Protein AF-A0A6J2JUA1-F1 (afdb_monomer_lite)

Organism: Bombyx mandarina (NCBI:txid7092)

Structure (mmCIF, N/CA/C/O backbone):
data_AF-A0A6J2JUA1-F1
#
_entry.id   AF-A0A6J2JUA1-F1
#
loop_
_atom_site.group_PDB
_atom_site.id
_atom_site.type_symbol
_atom_site.label_atom_id
_atom_site.label_alt_id
_atom_site.label_comp_id
_atom_site.label_asym_id
_atom_site.label_entity_id
_atom_site.label_seq_id
_atom_site.pdbx_PDB_ins_code
_atom_site.Cartn_x
_atom_site.Cartn_y
_atom_site.Cartn_z
_atom_site.occupancy
_atom_site.B_iso_or_equiv
_atom_site.auth_seq_id
_atom_site.auth_comp_id
_atom_site.auth_asym_id
_atom_site.auth_atom_id
_atom_site.pdbx_PDB_model_num
ATOM 1 N N . MET A 1 1 ? -14.575 -0.984 -42.729 1.00 44.50 1 MET A N 1
ATOM 2 C CA . MET A 1 1 ? -13.674 -1.067 -41.562 1.00 44.50 1 MET A CA 1
ATOM 3 C C . MET A 1 1 ? -14.059 -2.330 -40.818 1.00 44.50 1 MET A C 1
ATOM 5 O O . MET A 1 1 ? -15.113 -2.356 -40.198 1.00 44.50 1 MET A O 1
ATOM 9 N N . GLU A 1 2 ? -13.316 -3.412 -41.046 1.00 57.88 2 GLU A N 1
ATOM 10 C CA . GLU A 1 2 ? -13.629 -4.725 -40.476 1.00 57.88 2 GLU A CA 1
ATOM 11 C C . GLU A 1 2 ? -13.515 -4.677 -38.952 1.00 57.88 2 GLU A C 1
ATOM 13 O O . GLU A 1 2 ? -12.522 -4.204 -38.397 1.00 57.88 2 GLU A O 1
ATOM 18 N N . MET A 1 3 ? -14.555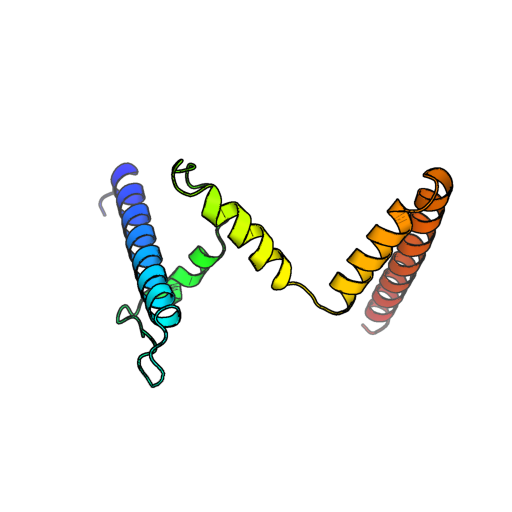 -5.149 -38.272 1.00 55.81 3 MET A N 1
ATOM 19 C CA . MET A 1 3 ? -14.566 -5.279 -36.825 1.00 55.81 3 MET A CA 1
ATOM 20 C C . MET A 1 3 ? -13.735 -6.510 -36.470 1.00 55.81 3 MET A C 1
ATOM 22 O O . MET A 1 3 ? -14.189 -7.645 -36.594 1.00 55.81 3 MET A O 1
ATOM 26 N N . GLN A 1 4 ? -12.481 -6.272 -36.095 1.00 70.12 4 GLN A N 1
ATOM 27 C CA . GLN A 1 4 ? -11.539 -7.319 -35.722 1.00 70.12 4 GLN A CA 1
ATOM 28 C C . GLN A 1 4 ? -12.151 -8.198 -34.618 1.00 70.12 4 GLN A C 1
ATOM 30 O O . GLN A 1 4 ? -12.611 -7.685 -33.595 1.00 70.12 4 GLN A O 1
ATOM 35 N N . CYS A 1 5 ? -12.183 -9.520 -34.823 1.00 83.31 5 CYS A N 1
ATOM 36 C CA . CYS A 1 5 ? -12.756 -10.443 -33.844 1.00 83.31 5 CYS A CA 1
ATOM 37 C C . CYS A 1 5 ? -12.047 -10.270 -32.491 1.00 83.31 5 CYS A C 1
ATOM 39 O O . CYS A 1 5 ? -10.820 -10.180 -32.433 1.00 83.31 5 CYS A O 1
ATOM 41 N N . VAL A 1 6 ? -12.801 -10.281 -31.387 1.00 83.75 6 VAL A N 1
ATOM 42 C CA . VAL A 1 6 ? -12.273 -10.111 -30.017 1.00 83.75 6 VAL A CA 1
ATOM 43 C C . VAL A 1 6 ? -11.071 -11.027 -29.746 1.00 83.75 6 VAL A C 1
ATOM 45 O O . VAL A 1 6 ? -10.094 -10.610 -29.127 1.00 83.75 6 VAL A O 1
ATOM 48 N N . LYS A 1 7 ? -11.094 -12.258 -30.273 1.00 82.56 7 LYS A N 1
ATOM 49 C CA . LYS A 1 7 ? -9.994 -13.227 -30.143 1.00 82.56 7 LYS A CA 1
ATOM 50 C C . LYS A 1 7 ? -8.689 -12.735 -30.775 1.00 82.56 7 LYS A C 1
ATOM 52 O O . LYS A 1 7 ? -7.623 -12.931 -30.195 1.00 82.56 7 LYS A O 1
ATOM 57 N N . GLU A 1 8 ? -8.761 -12.078 -31.927 1.00 86.88 8 GLU A N 1
ATOM 58 C CA . GLU A 1 8 ? -7.589 -11.535 -32.618 1.00 86.88 8 GLU A CA 1
ATOM 59 C C . GLU A 1 8 ? -7.005 -10.341 -31.873 1.00 86.88 8 GLU A C 1
ATOM 61 O O . GLU A 1 8 ? -5.789 -10.249 -31.713 1.00 86.88 8 GLU A O 1
ATOM 66 N N . VAL A 1 9 ? -7.865 -9.453 -31.368 1.00 87.56 9 VAL A N 1
ATOM 67 C CA . VAL A 1 9 ? -7.439 -8.299 -30.564 1.00 87.56 9 VAL A CA 1
ATOM 68 C C . VAL A 1 9 ? -6.706 -8.775 -29.311 1.00 87.56 9 VAL A C 1
ATOM 70 O O . VAL A 1 9 ? -5.594 -8.327 -29.030 1.00 87.56 9 VAL A O 1
ATOM 73 N N . VAL A 1 10 ? -7.275 -9.753 -28.603 1.00 84.38 10 VAL A N 1
ATOM 74 C CA . VAL A 1 10 ? -6.642 -10.369 -27.428 1.00 84.38 10 VAL A CA 1
ATOM 75 C C . VAL A 1 10 ? -5.314 -11.037 -27.798 1.00 84.38 10 VAL A C 1
ATOM 77 O O . VAL A 1 10 ? -4.329 -10.889 -27.072 1.00 84.38 10 VAL A O 1
ATOM 80 N N . GLY A 1 11 ? -5.252 -11.726 -28.941 1.00 81.25 11 GLY A N 1
ATOM 81 C CA . GLY A 1 11 ? -4.019 -12.322 -29.457 1.00 81.25 11 GLY A CA 1
ATOM 82 C C . GLY A 1 11 ? -2.919 -11.287 -29.705 1.00 81.25 11 GLY A C 1
ATOM 83 O O . GLY A 1 11 ? -1.783 -11.475 -29.267 1.00 81.25 11 GLY A O 1
ATOM 84 N N . LYS A 1 12 ? -3.262 -10.155 -30.327 1.00 89.44 12 LYS A N 1
ATOM 85 C CA . LYS A 1 12 ? -2.328 -9.049 -30.585 1.00 89.44 12 LYS A CA 1
ATOM 86 C C . LYS A 1 12 ? -1.827 -8.406 -29.291 1.00 89.44 12 LYS A C 1
ATOM 88 O O . LYS A 1 12 ? -0.622 -8.224 -29.141 1.00 89.44 12 LYS A O 1
ATOM 93 N N . ILE A 1 13 ? -2.716 -8.141 -28.329 1.00 88.00 13 ILE A N 1
ATOM 94 C CA . ILE A 1 13 ? -2.342 -7.606 -27.005 1.00 88.00 13 ILE A CA 1
ATOM 95 C C . ILE A 1 13 ? -1.370 -8.557 -26.298 1.00 88.00 13 ILE A C 1
ATOM 97 O O . ILE A 1 13 ? -0.361 -8.124 -25.739 1.00 88.00 13 ILE A O 1
ATOM 101 N N . ARG A 1 14 ? -1.640 -9.866 -26.353 1.00 84.06 14 ARG A N 1
ATOM 102 C CA . ARG A 1 14 ? -0.759 -10.884 -25.774 1.00 84.06 14 ARG A CA 1
ATOM 103 C C . ARG A 1 14 ? 0.611 -10.897 -26.444 1.00 84.06 14 ARG A C 1
ATOM 105 O O . ARG A 1 14 ? 1.619 -10.938 -25.746 1.00 84.06 14 ARG A O 1
ATOM 112 N N . SER A 1 15 ? 0.651 -10.832 -27.774 1.00 86.56 15 SER A N 1
ATOM 113 C CA . SER A 1 15 ? 1.903 -10.773 -28.530 1.00 86.56 15 SER A CA 1
ATOM 114 C C . SER A 1 15 ? 2.730 -9.543 -28.153 1.00 86.56 15 SER A C 1
ATOM 116 O O . SER A 1 15 ? 3.918 -9.682 -27.884 1.00 86.56 15 SER A O 1
ATOM 118 N N . LEU A 1 16 ? 2.105 -8.362 -28.068 1.00 88.88 16 LEU A N 1
ATOM 119 C CA . LEU A 1 16 ? 2.776 -7.120 -27.670 1.00 88.88 16 LEU A CA 1
ATOM 120 C C . LEU A 1 16 ? 3.365 -7.219 -26.260 1.00 88.88 16 LEU A C 1
ATOM 122 O O . LEU A 1 16 ? 4.529 -6.879 -26.060 1.00 88.88 16 LEU A O 1
ATOM 126 N N . ARG A 1 17 ? 2.597 -7.755 -25.303 1.00 85.38 17 ARG A N 1
ATOM 127 C CA . ARG A 1 17 ? 3.074 -7.985 -23.932 1.00 85.38 17 ARG A CA 1
ATOM 128 C C . ARG A 1 17 ? 4.262 -8.947 -23.894 1.00 85.38 17 ARG A C 1
ATOM 130 O O . ARG A 1 17 ? 5.229 -8.692 -23.185 1.00 85.38 17 ARG A O 1
ATOM 137 N N . ASN A 1 18 ? 4.214 -10.028 -24.671 1.00 84.81 18 ASN A N 1
ATOM 138 C CA . ASN A 1 18 ? 5.313 -10.989 -24.747 1.00 84.81 18 ASN A CA 1
ATOM 139 C C . ASN A 1 18 ? 6.585 -10.348 -25.315 1.00 84.81 18 ASN A C 1
ATOM 141 O O . ASN A 1 18 ? 7.658 -10.511 -24.740 1.00 84.81 18 ASN A O 1
ATOM 145 N N . THR A 1 19 ? 6.474 -9.598 -26.416 1.00 88.88 19 THR A N 1
ATOM 146 C CA . THR A 1 19 ? 7.612 -8.878 -27.003 1.00 88.88 19 THR A CA 1
ATOM 147 C C . THR A 1 19 ? 8.196 -7.879 -26.009 1.00 88.88 19 THR A C 1
ATOM 149 O O . THR A 1 19 ? 9.406 -7.872 -25.804 1.00 88.88 19 THR A O 1
ATOM 152 N N . TYR A 1 20 ? 7.341 -7.104 -25.341 1.00 87.00 20 TYR A N 1
ATOM 153 C CA . TYR A 1 20 ? 7.741 -6.146 -24.317 1.00 87.00 20 TYR A CA 1
ATOM 154 C C . TYR A 1 20 ? 8.522 -6.808 -23.169 1.00 87.00 20 TYR A C 1
ATOM 156 O O . TYR A 1 20 ? 9.646 -6.413 -22.859 1.00 87.00 20 TYR A O 1
ATOM 164 N N . ASN A 1 21 ? 7.975 -7.882 -22.597 1.00 83.31 21 ASN A N 1
ATOM 165 C CA . ASN A 1 21 ? 8.604 -8.607 -21.493 1.00 83.31 21 ASN A CA 1
ATOM 166 C C . ASN A 1 21 ? 9.934 -9.253 -21.902 1.00 83.31 21 ASN A C 1
ATOM 168 O O . ASN A 1 21 ? 10.898 -9.216 -21.141 1.00 83.31 21 ASN A O 1
ATOM 172 N N . ASN A 1 22 ? 10.022 -9.809 -23.112 1.00 83.38 22 ASN A N 1
ATOM 173 C CA . ASN A 1 22 ? 11.262 -10.395 -23.620 1.00 83.38 22 ASN A CA 1
ATOM 174 C C . ASN A 1 22 ? 12.368 -9.345 -23.807 1.00 83.38 22 ASN A C 1
ATOM 176 O O . ASN A 1 22 ? 13.531 -9.631 -23.524 1.00 83.38 22 ASN A O 1
ATOM 180 N N . GLU A 1 23 ? 12.028 -8.133 -24.249 1.00 84.69 23 GLU A N 1
ATOM 181 C CA . GLU A 1 23 ? 12.979 -7.019 -24.346 1.00 84.69 23 GLU A CA 1
ATOM 182 C C . GLU A 1 23 ? 13.470 -6.566 -22.965 1.00 84.69 23 GLU A C 1
ATOM 184 O O . GLU A 1 23 ? 14.671 -6.355 -22.785 1.00 84.69 23 GLU A O 1
ATOM 189 N N . LEU A 1 24 ? 12.585 -6.519 -21.961 1.00 79.94 24 LEU A N 1
ATOM 190 C CA . LEU A 1 24 ? 12.987 -6.264 -20.573 1.00 79.94 24 LEU A CA 1
ATOM 191 C C . LEU A 1 24 ? 13.893 -7.369 -20.019 1.00 79.94 24 LEU A C 1
ATOM 193 O O . LEU A 1 24 ? 14.862 -7.072 -19.324 1.00 79.94 24 LEU A O 1
ATOM 197 N N . LEU A 1 25 ? 13.625 -8.639 -20.337 1.00 77.50 25 LEU A N 1
ATOM 198 C CA . LEU A 1 25 ? 14.483 -9.751 -19.921 1.00 77.50 25 LEU A CA 1
ATOM 199 C C . LEU A 1 25 ? 15.878 -9.669 -20.548 1.00 77.50 25 LEU A C 1
ATOM 201 O O . LEU A 1 25 ? 16.856 -9.966 -19.866 1.00 77.50 25 LEU A O 1
ATOM 205 N N . LYS A 1 26 ? 15.997 -9.248 -21.813 1.00 80.44 26 LYS A N 1
ATOM 206 C CA . LYS A 1 26 ? 17.303 -9.005 -22.452 1.00 80.44 26 LYS A CA 1
ATOM 207 C C . LYS A 1 26 ? 18.063 -7.885 -21.746 1.00 80.44 26 LYS A C 1
ATOM 209 O O . LYS A 1 26 ? 19.230 -8.075 -21.414 1.00 80.44 26 LYS A O 1
ATOM 214 N N . ALA A 1 27 ? 17.384 -6.778 -21.440 1.00 74.69 27 ALA A N 1
ATOM 215 C CA . ALA A 1 27 ? 17.971 -5.674 -20.686 1.00 74.69 27 ALA A CA 1
ATOM 216 C C . ALA A 1 27 ? 18.441 -6.111 -19.286 1.00 74.69 27 ALA A C 1
ATOM 218 O O . ALA A 1 27 ? 19.567 -5.816 -18.893 1.00 74.69 27 ALA A O 1
ATOM 219 N N . LYS A 1 28 ? 17.623 -6.889 -18.560 1.00 69.94 28 LYS A N 1
ATOM 220 C CA . LYS A 1 28 ? 17.982 -7.443 -17.242 1.00 69.94 28 LYS A CA 1
ATOM 221 C C . LYS A 1 28 ? 19.189 -8.386 -17.322 1.00 69.94 28 LYS A C 1
ATOM 223 O O . LYS A 1 28 ? 20.127 -8.228 -16.549 1.00 69.94 28 LYS A O 1
ATOM 228 N N . LYS A 1 29 ? 19.204 -9.328 -18.274 1.00 67.25 29 LYS A N 1
ATOM 229 C CA . LYS A 1 29 ? 20.313 -10.287 -18.461 1.00 67.25 29 LYS A CA 1
ATOM 230 C C . LYS A 1 29 ? 21.635 -9.605 -18.832 1.00 67.25 29 LYS A C 1
ATOM 232 O O . LYS A 1 29 ? 22.691 -10.072 -18.411 1.00 67.25 29 LYS A O 1
ATOM 237 N N . SER A 1 30 ? 21.572 -8.486 -19.556 1.00 61.72 30 SER A N 1
ATOM 238 C CA . SER A 1 30 ? 22.737 -7.639 -19.845 1.00 61.72 30 SER A CA 1
ATOM 239 C C . SER A 1 30 ? 23.386 -7.094 -18.568 1.00 61.72 30 SER A C 1
ATOM 241 O O . SER A 1 30 ? 24.605 -7.063 -18.471 1.00 61.72 30 SER A O 1
ATOM 243 N N . ASN A 1 31 ? 22.586 -6.729 -17.559 1.00 58.44 31 ASN A N 1
ATOM 244 C CA . ASN A 1 31 ? 23.088 -6.163 -16.300 1.00 58.44 31 ASN A CA 1
ATOM 245 C C . ASN A 1 31 ? 23.673 -7.209 -15.334 1.00 58.44 31 ASN A C 1
ATOM 247 O O . ASN A 1 31 ? 24.467 -6.856 -14.467 1.00 58.44 31 ASN A O 1
ATOM 251 N N . THR A 1 32 ? 23.275 -8.481 -15.435 1.00 49.25 32 THR A N 1
ATOM 252 C CA . THR A 1 32 ? 23.690 -9.539 -14.488 1.00 49.25 32 THR A CA 1
ATOM 253 C C . THR A 1 32 ? 24.981 -10.250 -14.901 1.00 49.25 32 THR A C 1
ATOM 255 O O . THR A 1 32 ? 25.628 -10.891 -14.074 1.00 49.25 32 THR A O 1
ATOM 258 N N . THR A 1 33 ? 25.394 -10.139 -16.163 1.00 52.59 33 THR A N 1
ATOM 259 C CA . THR A 1 33 ? 26.638 -10.761 -16.628 1.00 52.59 33 THR A CA 1
ATOM 260 C C . THR A 1 33 ? 27.765 -9.765 -16.386 1.00 52.59 33 THR A C 1
ATOM 262 O O . THR A 1 33 ? 27.858 -8.776 -17.100 1.00 52.59 33 THR A O 1
ATOM 265 N N . GLY A 1 34 ? 28.563 -9.980 -15.335 1.00 50.91 34 GLY A N 1
ATOM 266 C CA . GLY A 1 34 ? 29.624 -9.083 -14.855 1.00 50.91 34 GLY A CA 1
ATOM 267 C C . GLY A 1 34 ? 30.759 -8.833 -15.853 1.00 50.91 34 GLY A C 1
ATOM 268 O O . GLY A 1 34 ? 31.894 -9.238 -15.624 1.00 50.91 34 GLY A O 1
ATOM 269 N N . MET A 1 35 ? 30.460 -8.144 -16.949 1.00 45.22 35 MET A N 1
ATOM 270 C CA . MET A 1 35 ? 31.420 -7.595 -17.891 1.00 45.22 35 MET A CA 1
ATOM 271 C C . MET A 1 35 ? 31.38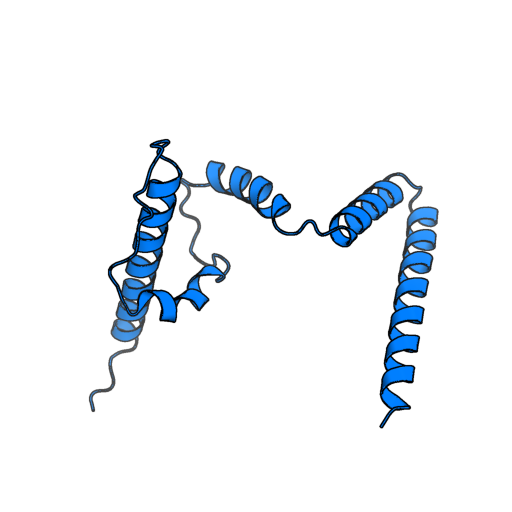9 -6.083 -17.732 1.00 45.22 35 MET A C 1
ATOM 273 O O . MET A 1 35 ? 30.463 -5.393 -18.153 1.00 45.22 35 MET A O 1
ATOM 277 N N . ALA A 1 36 ? 32.410 -5.582 -17.045 1.00 51.53 36 ALA A N 1
ATOM 278 C CA . ALA A 1 36 ? 32.707 -4.169 -17.007 1.00 51.53 36 ALA A CA 1
ATOM 279 C C . ALA A 1 36 ? 32.827 -3.637 -18.445 1.00 51.53 36 ALA A C 1
ATOM 281 O O . ALA A 1 36 ? 33.452 -4.263 -19.298 1.00 51.53 36 ALA A O 1
ATOM 282 N N . THR A 1 37 ? 32.287 -2.437 -18.650 1.00 48.72 37 THR A N 1
ATOM 283 C CA . THR A 1 37 ? 32.426 -1.568 -19.828 1.00 48.72 37 THR A CA 1
ATOM 284 C C . THR A 1 37 ? 31.426 -1.785 -20.984 1.00 48.72 37 THR A C 1
ATOM 286 O O . THR A 1 37 ? 31.575 -2.628 -21.856 1.00 48.72 37 THR A O 1
ATOM 289 N N . ASN A 1 38 ? 30.448 -0.873 -21.016 1.00 50.56 38 ASN A N 1
ATOM 290 C CA . ASN A 1 38 ? 29.868 -0.221 -22.198 1.00 50.56 38 ASN A CA 1
ATOM 291 C C . ASN A 1 38 ? 28.725 -0.825 -23.033 1.00 50.56 38 ASN A C 1
ATOM 293 O O . ASN A 1 38 ? 28.215 -0.079 -23.865 1.00 50.56 38 ASN A O 1
ATOM 297 N N . ASP A 1 39 ? 28.223 -2.035 -22.788 1.00 51.31 39 ASP A N 1
ATOM 298 C CA . ASP A 1 39 ? 27.034 -2.532 -23.515 1.00 51.31 39 ASP A CA 1
ATOM 299 C C . ASP A 1 39 ? 25.768 -2.518 -22.641 1.00 51.31 39 ASP A C 1
ATOM 301 O O . ASP A 1 39 ? 25.240 -3.541 -22.201 1.00 51.31 39 ASP A O 1
ATOM 305 N N . LEU A 1 40 ? 25.250 -1.312 -22.385 1.00 58.09 40 LEU A N 1
ATOM 306 C CA . LEU A 1 40 ? 23.863 -1.142 -21.947 1.00 58.09 40 LEU A CA 1
ATOM 307 C C . LEU A 1 40 ? 22.951 -1.537 -23.114 1.00 58.09 40 LEU A C 1
ATOM 309 O O . LEU A 1 40 ? 22.960 -0.887 -24.159 1.00 58.09 40 LEU A O 1
ATOM 313 N N . TYR A 1 41 ? 22.147 -2.589 -22.948 1.00 63.00 41 TYR A N 1
ATOM 314 C CA . TYR A 1 41 ? 21.174 -2.987 -23.964 1.00 63.00 41 TYR A CA 1
ATOM 315 C C . TYR A 1 41 ? 20.158 -1.860 -24.211 1.00 63.00 41 TYR A C 1
ATOM 317 O O . TYR A 1 41 ? 19.253 -1.629 -23.407 1.00 63.00 41 TYR A O 1
ATOM 325 N N . ILE A 1 42 ? 20.286 -1.180 -25.351 1.00 62.97 42 ILE A N 1
ATOM 326 C CA . ILE A 1 42 ? 19.299 -0.219 -25.848 1.00 62.97 42 ILE A CA 1
ATOM 327 C C . ILE A 1 42 ? 18.370 -0.971 -26.799 1.00 62.97 42 ILE A C 1
ATOM 329 O O . ILE A 1 42 ? 18.799 -1.467 -27.845 1.00 62.97 42 ILE A O 1
ATOM 333 N N . SER A 1 43 ? 17.086 -1.071 -26.443 1.00 69.75 43 SER A N 1
ATOM 334 C CA . SER A 1 43 ? 16.113 -1.715 -27.326 1.00 69.75 43 SER A CA 1
ATOM 335 C C . SER A 1 43 ? 16.007 -0.951 -28.643 1.00 69.75 43 SER A C 1
ATOM 337 O O . SER A 1 43 ? 15.825 0.265 -28.669 1.00 69.75 43 SER A O 1
ATOM 339 N N . LYS A 1 44 ? 16.061 -1.685 -29.756 1.00 78.69 44 LYS A N 1
ATOM 340 C CA . LYS A 1 44 ? 15.890 -1.136 -31.109 1.00 78.69 44 LYS A CA 1
ATOM 341 C C . LYS A 1 44 ? 14.420 -0.883 -31.466 1.00 78.69 44 LYS A C 1
ATOM 343 O O . LYS A 1 44 ? 14.131 -0.552 -32.611 1.00 78.69 44 LYS A O 1
ATOM 348 N N . ILE A 1 45 ? 13.493 -1.086 -30.524 1.00 80.12 45 ILE A N 1
ATOM 349 C CA . ILE A 1 45 ? 12.048 -1.002 -30.742 1.00 80.12 45 ILE A CA 1
ATOM 350 C C . ILE A 1 45 ? 11.537 0.382 -30.298 1.00 80.12 45 ILE A C 1
ATOM 352 O O . ILE A 1 45 ? 11.403 0.618 -29.096 1.00 80.12 45 ILE A O 1
ATOM 356 N N . PRO A 1 46 ? 11.179 1.292 -31.228 1.00 80.00 46 PRO A N 1
ATOM 357 C CA . PRO A 1 46 ? 10.828 2.674 -30.878 1.00 80.00 46 PRO A CA 1
ATOM 358 C C . PRO A 1 46 ? 9.549 2.795 -30.045 1.00 80.00 46 PRO A C 1
ATOM 360 O O . PRO A 1 46 ? 9.396 3.715 -29.249 1.00 80.00 46 PRO A O 1
ATOM 363 N N . TRP A 1 47 ? 8.614 1.858 -30.211 1.00 82.62 47 TRP A N 1
ATOM 364 C CA . TRP A 1 47 ? 7.359 1.854 -29.463 1.00 82.62 47 TRP A CA 1
ATOM 365 C C . TRP A 1 47 ? 7.486 1.229 -28.071 1.00 82.62 47 TRP A C 1
ATOM 367 O O . TRP A 1 47 ? 6.520 1.263 -27.314 1.00 82.62 47 TRP A O 1
ATOM 377 N N . LEU A 1 48 ? 8.650 0.682 -27.698 1.00 82.25 48 LEU A N 1
ATOM 378 C CA . LEU A 1 48 ? 8.816 0.023 -26.403 1.00 82.25 48 LEU A CA 1
ATOM 379 C C . LEU A 1 48 ? 8.557 0.992 -25.241 1.00 82.25 48 LEU A C 1
ATOM 381 O O . LEU A 1 48 ? 7.828 0.644 -24.320 1.00 82.25 48 LEU A O 1
ATOM 385 N N . CYS A 1 49 ? 9.061 2.228 -25.329 1.00 80.75 49 CYS A N 1
ATOM 386 C CA . CYS A 1 49 ? 8.834 3.256 -24.307 1.00 80.75 49 CYS A CA 1
ATOM 387 C C . CYS A 1 49 ? 7.347 3.608 -24.128 1.00 80.75 49 CYS A C 1
ATOM 389 O O . CYS A 1 49 ? 6.917 3.936 -23.028 1.00 80.75 49 CYS A O 1
ATOM 391 N N . HIS A 1 50 ? 6.533 3.473 -25.179 1.00 83.94 50 HIS A N 1
ATOM 392 C CA . HIS A 1 50 ? 5.093 3.730 -25.113 1.00 83.94 50 HIS A CA 1
ATOM 393 C C . HIS A 1 50 ? 4.333 2.627 -24.361 1.00 83.94 50 HIS A C 1
ATOM 395 O O . HIS A 1 50 ? 3.182 2.829 -23.983 1.00 83.94 50 HIS A O 1
ATOM 401 N N . LEU A 1 51 ? 4.961 1.468 -24.133 1.00 83.56 51 LEU A N 1
ATOM 402 C CA . LEU A 1 51 ? 4.405 0.353 -23.367 1.00 83.56 51 LEU A CA 1
ATOM 403 C C . LEU A 1 51 ? 4.936 0.288 -21.929 1.00 83.56 51 LEU A C 1
ATOM 405 O O . LEU A 1 51 ? 4.677 -0.687 -21.230 1.00 83.56 51 LEU A O 1
ATOM 409 N N . ASP A 1 52 ? 5.631 1.323 -21.451 1.00 82.38 52 ASP A N 1
ATOM 410 C CA . ASP A 1 52 ? 6.196 1.343 -20.097 1.00 82.38 52 ASP A CA 1
ATOM 411 C C . ASP A 1 52 ? 5.158 1.290 -18.976 1.00 82.38 52 ASP A C 1
ATOM 413 O O . ASP A 1 52 ? 5.465 0.839 -17.873 1.00 82.38 52 ASP A O 1
ATOM 417 N N . PHE A 1 53 ? 3.903 1.628 -19.270 1.00 82.12 53 PHE A N 1
ATOM 418 C CA . PHE A 1 53 ? 2.790 1.400 -18.349 1.00 82.12 53 PHE A CA 1
ATOM 419 C C . PHE A 1 53 ? 2.585 -0.091 -18.010 1.00 82.12 53 PHE A C 1
ATOM 421 O O . PHE A 1 53 ? 1.964 -0.403 -16.999 1.00 82.12 53 PHE A O 1
ATOM 428 N N . LEU A 1 54 ? 3.115 -1.020 -18.820 1.00 79.38 54 LEU A N 1
ATOM 429 C CA . LEU A 1 54 ? 3.071 -2.458 -18.548 1.00 79.38 54 LEU A CA 1
ATOM 430 C C . LEU A 1 54 ? 4.056 -2.900 -17.449 1.00 79.38 54 LEU A C 1
ATOM 432 O O . LEU A 1 54 ? 3.892 -4.005 -16.938 1.00 79.38 54 LEU A O 1
ATOM 436 N N . LYS A 1 55 ? 5.053 -2.078 -17.070 1.00 74.31 55 LYS A N 1
ATOM 437 C CA . LYS A 1 55 ? 6.079 -2.431 -16.060 1.00 74.31 55 LYS A CA 1
ATOM 438 C C . LYS A 1 55 ? 5.497 -2.697 -14.672 1.00 74.31 55 LYS A C 1
ATOM 440 O O . LYS A 1 55 ? 6.045 -3.513 -13.944 1.00 74.31 55 LYS A O 1
ATOM 445 N N . ASN A 1 56 ? 4.402 -2.017 -14.336 1.00 66.38 56 ASN A N 1
ATOM 446 C CA . ASN A 1 56 ? 3.812 -1.989 -12.994 1.00 66.38 56 ASN A CA 1
ATOM 447 C C . ASN A 1 56 ? 2.445 -2.684 -12.938 1.00 66.38 56 ASN A C 1
ATOM 449 O O . ASN A 1 56 ? 1.635 -2.397 -12.062 1.00 66.38 56 ASN A O 1
ATOM 453 N N . ILE A 1 57 ? 2.137 -3.542 -13.913 1.00 69.50 57 ILE A N 1
ATOM 454 C CA . ILE A 1 57 ? 0.930 -4.360 -13.837 1.00 69.50 57 ILE A CA 1
ATOM 455 C C . ILE A 1 57 ? 1.254 -5.531 -12.916 1.00 69.50 57 ILE A C 1
ATOM 457 O O . ILE A 1 57 ? 1.945 -6.460 -13.338 1.00 69.50 57 ILE A O 1
ATOM 461 N N . ASP A 1 58 ? 0.748 -5.469 -11.681 1.00 52.78 58 ASP A N 1
ATOM 462 C CA . ASP A 1 58 ? 0.787 -6.579 -10.730 1.00 52.78 58 ASP A CA 1
ATOM 463 C C . ASP A 1 58 ? 0.362 -7.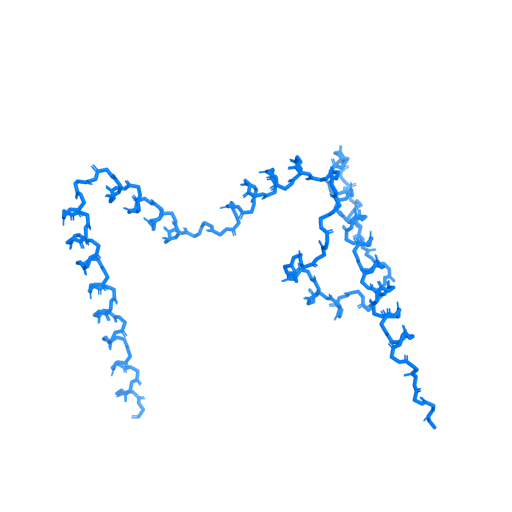864 -11.444 1.00 52.78 58 ASP A C 1
ATOM 465 O O . ASP A 1 58 ? -0.611 -7.894 -12.208 1.00 52.78 58 ASP A O 1
ATOM 469 N N . SER A 1 59 ? 1.156 -8.910 -11.256 1.00 50.38 59 SER A N 1
ATOM 470 C CA . SER A 1 59 ? 1.094 -10.177 -11.971 1.00 50.38 59 SER A CA 1
ATOM 471 C C . SER A 1 59 ? -0.216 -10.936 -11.716 1.00 50.38 59 SER A C 1
ATOM 473 O O . SER A 1 59 ? -0.246 -11.995 -11.108 1.00 50.38 59 SER A O 1
ATOM 475 N N . TYR A 1 60 ? -1.319 -10.509 -12.333 1.00 48.03 60 TYR A N 1
ATOM 476 C CA . TYR A 1 60 ? -2.488 -11.375 -12.553 1.00 48.03 60 TYR A CA 1
ATOM 477 C C . TYR A 1 60 ? -2.189 -12.502 -13.567 1.00 48.03 60 TYR A C 1
ATOM 479 O O . TYR A 1 60 ? -3.076 -13.241 -14.004 1.00 48.03 60 TYR A O 1
ATOM 487 N N . THR A 1 61 ? -0.936 -12.642 -14.001 1.00 47.41 61 THR A N 1
ATOM 488 C CA . THR A 1 61 ? -0.465 -13.756 -14.813 1.00 47.41 61 THR A CA 1
ATOM 489 C C . THR A 1 61 ? -0.331 -14.998 -13.942 1.00 47.41 61 THR A C 1
ATOM 491 O O . THR A 1 61 ? 0.594 -15.076 -13.144 1.00 47.41 61 THR A O 1
ATOM 494 N N . ARG A 1 62 ? -1.257 -15.951 -14.143 1.00 44.31 62 ARG A N 1
ATOM 495 C CA . ARG A 1 62 ? -1.181 -17.375 -13.757 1.00 44.31 62 ARG A CA 1
ATOM 496 C C . ARG A 1 62 ? 0.222 -17.797 -13.317 1.00 44.31 62 ARG A C 1
ATOM 498 O O . ARG A 1 62 ? 1.136 -17.792 -14.140 1.00 44.31 62 ARG A O 1
ATOM 505 N N . GLU A 1 63 ? 0.328 -18.204 -12.057 1.00 42.94 63 GLU A N 1
ATOM 506 C CA . GLU A 1 63 ? 1.479 -18.897 -11.486 1.00 42.94 63 GLU A CA 1
ATOM 507 C C . GLU A 1 63 ? 1.951 -20.000 -12.445 1.00 42.94 63 GLU A C 1
ATOM 509 O O . GLU A 1 63 ? 1.272 -21.008 -12.654 1.00 42.94 63 GLU A O 1
ATOM 514 N N . ASN A 1 64 ? 3.117 -19.802 -13.058 1.00 48.16 64 ASN A N 1
ATOM 515 C CA . ASN A 1 64 ? 3.895 -20.911 -13.582 1.00 48.16 64 ASN A CA 1
ATOM 516 C C . ASN A 1 64 ? 4.697 -21.452 -12.393 1.00 48.16 64 ASN A C 1
ATOM 518 O O . ASN A 1 64 ? 5.534 -20.748 -11.830 1.00 48.16 64 ASN A O 1
ATOM 522 N N . THR A 1 65 ? 4.427 -22.700 -12.018 1.00 50.31 65 THR A N 1
ATOM 523 C CA . THR A 1 65 ? 4.919 -23.421 -10.827 1.00 50.31 65 THR A CA 1
ATOM 524 C C . THR A 1 65 ? 6.441 -23.611 -10.738 1.00 50.31 65 THR A C 1
ATOM 526 O O . THR A 1 65 ? 6.919 -24.318 -9.858 1.00 50.31 65 THR A O 1
ATOM 529 N N . GLU A 1 66 ? 7.223 -22.972 -11.604 1.00 53.31 66 GLU A N 1
ATOM 530 C CA . GLU A 1 66 ? 8.686 -23.082 -11.650 1.00 53.31 66 GLU A CA 1
ATOM 531 C C . GLU A 1 66 ? 9.408 -21.891 -10.983 1.00 53.31 66 GLU A C 1
ATOM 533 O O . GLU A 1 66 ? 10.611 -21.966 -10.752 1.00 53.31 66 GLU A O 1
ATOM 538 N N . ASN A 1 67 ? 8.696 -20.820 -10.597 1.00 51.44 67 ASN A N 1
ATOM 539 C CA . ASN A 1 67 ? 9.315 -19.572 -10.110 1.00 51.44 67 ASN A CA 1
ATOM 540 C C . ASN A 1 67 ? 9.188 -19.301 -8.597 1.00 51.44 67 ASN A C 1
ATOM 542 O O . ASN A 1 67 ? 9.597 -18.234 -8.142 1.00 51.44 67 ASN A O 1
ATOM 546 N N . MET A 1 68 ? 8.693 -20.246 -7.788 1.00 53.59 68 MET A N 1
ATOM 547 C CA . MET A 1 68 ? 8.476 -20.026 -6.341 1.00 53.59 68 MET A CA 1
ATOM 548 C C . MET A 1 68 ? 9.741 -19.593 -5.573 1.00 53.59 68 MET A C 1
ATOM 550 O O . MET A 1 68 ? 9.648 -18.860 -4.590 1.00 53.59 68 MET A O 1
ATOM 554 N N . ALA A 1 69 ? 10.930 -19.999 -6.028 1.00 54.75 69 ALA A N 1
ATOM 555 C CA . ALA A 1 69 ? 12.195 -19.583 -5.419 1.00 54.75 69 ALA A CA 1
ATOM 556 C C . ALA A 1 69 ? 12.589 -18.134 -5.767 1.00 54.75 69 ALA A C 1
ATOM 558 O O . ALA A 1 69 ? 13.255 -17.470 -4.974 1.00 54.75 69 ALA A O 1
ATOM 559 N N . VAL A 1 70 ? 12.171 -17.636 -6.934 1.00 55.44 70 VAL A N 1
ATOM 560 C CA . VAL A 1 70 ? 12.487 -16.280 -7.406 1.00 55.44 70 VAL A CA 1
ATOM 561 C C . VAL A 1 70 ? 11.557 -15.261 -6.751 1.00 55.44 70 VAL A C 1
ATOM 563 O O . VAL A 1 70 ? 12.039 -14.226 -6.313 1.00 55.44 70 VAL A O 1
ATOM 566 N N . ASP A 1 71 ? 10.278 -15.593 -6.554 1.00 52.19 71 ASP A N 1
ATOM 567 C CA . ASP A 1 71 ? 9.302 -14.733 -5.862 1.00 52.19 71 ASP A CA 1
ATOM 568 C C . ASP A 1 71 ? 9.660 -14.476 -4.390 1.00 52.19 71 ASP A C 1
ATOM 570 O O . ASP A 1 71 ? 9.421 -13.389 -3.863 1.00 52.19 71 ASP A O 1
ATOM 574 N N . ALA A 1 72 ? 10.255 -15.461 -3.707 1.00 58.91 72 ALA A N 1
ATOM 575 C CA . ALA A 1 72 ? 10.726 -15.287 -2.334 1.00 58.91 72 ALA A CA 1
ATOM 576 C C . ALA A 1 72 ? 11.913 -14.309 -2.258 1.00 58.91 72 ALA A C 1
ATOM 578 O O . ALA A 1 72 ? 11.988 -13.500 -1.335 1.00 58.91 72 ALA A O 1
ATOM 579 N N . LEU A 1 73 ? 12.812 -14.350 -3.246 1.00 56.09 73 LEU A N 1
ATOM 580 C CA . LEU A 1 73 ? 13.951 -13.436 -3.359 1.00 56.09 73 LE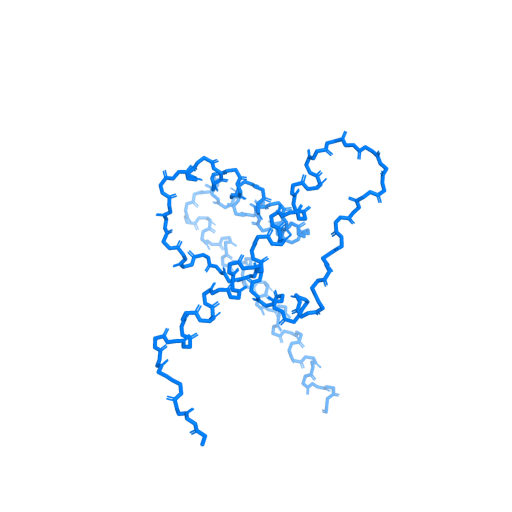U A CA 1
ATOM 581 C C . LEU A 1 73 ? 13.529 -12.050 -3.866 1.00 56.09 73 LEU A C 1
ATOM 583 O O . LEU A 1 73 ? 14.060 -11.043 -3.403 1.00 56.09 73 LEU A O 1
ATOM 587 N N . GLU A 1 74 ? 12.550 -11.985 -4.769 1.00 57.78 74 GLU A N 1
ATOM 588 C CA . GLU A 1 74 ? 11.989 -10.739 -5.284 1.00 57.78 74 GLU A CA 1
ATOM 589 C C . GLU A 1 74 ? 11.208 -10.009 -4.195 1.00 57.78 74 GLU A C 1
ATOM 591 O O . GLU A 1 74 ? 11.451 -8.826 -4.024 1.00 57.78 74 GLU A O 1
ATOM 596 N N . LYS A 1 75 ? 10.417 -10.693 -3.353 1.00 56.16 75 LYS A N 1
ATOM 597 C CA . LYS A 1 75 ? 9.793 -10.069 -2.170 1.00 56.16 75 LYS A CA 1
ATOM 598 C C . LYS A 1 75 ? 10.819 -9.441 -1.226 1.00 56.16 75 LYS A C 1
ATOM 600 O O . LYS A 1 75 ? 10.619 -8.311 -0.788 1.00 56.16 75 LYS A O 1
ATOM 605 N N . VAL A 1 76 ? 11.935 -10.127 -0.964 1.00 57.47 76 VAL A N 1
ATOM 606 C CA . VAL A 1 76 ? 13.035 -9.589 -0.139 1.00 57.47 76 VAL A CA 1
ATOM 607 C C . VAL A 1 76 ? 13.702 -8.379 -0.812 1.00 57.47 76 VAL A C 1
ATOM 609 O O . VAL A 1 76 ? 14.035 -7.412 -0.130 1.00 57.47 76 VAL A O 1
ATOM 612 N N . ALA A 1 77 ? 13.854 -8.389 -2.139 1.00 51.72 77 ALA A N 1
ATOM 613 C CA . ALA A 1 77 ? 14.462 -7.293 -2.895 1.00 51.72 77 ALA A CA 1
ATOM 614 C C . ALA A 1 77 ? 13.519 -6.088 -3.106 1.00 51.72 77 ALA A C 1
ATOM 616 O O . ALA A 1 77 ? 13.964 -4.941 -3.043 1.00 51.72 77 ALA A O 1
ATOM 617 N N . THR A 1 78 ? 12.217 -6.309 -3.308 1.00 49.75 78 THR A N 1
ATOM 618 C CA . THR A 1 78 ? 11.202 -5.253 -3.469 1.00 49.75 78 THR A CA 1
ATOM 619 C C . THR A 1 78 ? 10.886 -4.551 -2.157 1.00 49.75 78 THR A C 1
ATOM 621 O O . THR A 1 78 ? 10.535 -3.374 -2.178 1.00 49.75 78 THR A O 1
ATOM 624 N N . GLN A 1 79 ? 11.097 -5.216 -1.013 1.00 53.75 79 GLN A N 1
ATOM 625 C CA . GLN A 1 79 ? 11.040 -4.575 0.304 1.00 53.75 79 GLN A CA 1
ATOM 626 C C . GLN A 1 79 ? 12.066 -3.433 0.445 1.00 53.75 79 GLN A C 1
ATOM 628 O O . GLN A 1 79 ? 11.931 -2.591 1.325 1.00 53.75 79 GLN A O 1
ATOM 633 N N . HIS A 1 80 ? 13.102 -3.405 -0.402 1.00 51.03 80 HIS A N 1
ATOM 634 C CA . HIS A 1 80 ? 14.242 -2.505 -0.259 1.00 51.03 80 HIS A CA 1
ATOM 635 C C . HIS A 1 80 ? 14.182 -1.250 -1.155 1.00 51.03 80 HIS A C 1
ATOM 637 O O . HIS A 1 80 ? 15.078 -0.409 -1.081 1.00 51.03 80 HIS A O 1
ATOM 643 N N . PHE A 1 81 ? 13.149 -1.106 -1.997 1.00 49.78 81 PHE A N 1
ATOM 644 C CA . PHE A 1 81 ? 13.022 0.013 -2.948 1.00 49.78 81 PHE A CA 1
ATOM 645 C C . PHE A 1 81 ? 12.081 1.147 -2.498 1.00 49.78 81 PHE A C 1
ATOM 647 O O . PHE A 1 81 ? 11.969 2.149 -3.200 1.00 49.78 81 PHE A O 1
ATOM 654 N N . LEU A 1 82 ? 11.456 1.021 -1.322 1.00 52.41 82 LEU A N 1
ATOM 655 C CA . LEU A 1 82 ? 10.581 2.026 -0.699 1.00 52.41 82 LEU A CA 1
ATOM 656 C C . LEU A 1 82 ? 11.002 2.253 0.760 1.00 52.41 82 LEU A C 1
ATOM 658 O O . LEU A 1 82 ? 10.234 1.999 1.676 1.00 52.41 82 LEU A O 1
ATOM 662 N N . ASN A 1 83 ? 12.267 2.600 0.987 1.00 62.06 83 ASN A N 1
ATOM 663 C CA . ASN A 1 83 ? 12.750 2.953 2.320 1.00 62.06 83 ASN A CA 1
ATOM 664 C C . ASN A 1 83 ? 13.155 4.423 2.311 1.00 62.06 83 ASN A C 1
ATOM 666 O O . ASN A 1 83 ? 14.349 4.735 2.313 1.00 62.06 83 ASN A O 1
ATOM 670 N N . ASP A 1 84 ? 12.180 5.332 2.247 1.00 80.00 84 ASP A N 1
ATOM 671 C CA . ASP A 1 84 ? 12.471 6.679 2.724 1.00 80.00 84 ASP A CA 1
ATOM 672 C C . ASP A 1 84 ? 12.632 6.668 4.262 1.00 80.00 84 ASP A C 1
ATOM 674 O O . ASP A 1 84 ? 12.430 5.652 4.939 1.00 80.00 84 ASP A O 1
ATOM 678 N N . GLU A 1 85 ? 13.077 7.784 4.840 1.00 86.19 85 GLU A N 1
ATOM 679 C CA . GLU A 1 85 ? 13.285 7.877 6.291 1.00 86.19 85 GLU A CA 1
ATOM 680 C C . GLU A 1 85 ? 11.986 7.628 7.082 1.00 86.19 85 GLU A C 1
ATOM 682 O O . GLU A 1 85 ? 12.022 7.102 8.198 1.00 86.19 85 GLU A O 1
ATOM 687 N N . PHE A 1 86 ? 10.829 7.954 6.499 1.00 87.88 86 PHE A N 1
ATOM 688 C CA . PHE A 1 86 ? 9.525 7.780 7.128 1.00 87.88 86 PHE A CA 1
ATOM 689 C C . PHE A 1 86 ? 9.043 6.331 7.066 1.00 87.88 86 PHE A C 1
ATOM 691 O O . PHE A 1 86 ? 8.423 5.872 8.027 1.00 87.88 86 PHE A O 1
ATOM 698 N N . ASP A 1 87 ? 9.370 5.592 6.007 1.00 86.69 87 ASP A N 1
ATOM 699 C CA . ASP A 1 87 ? 9.132 4.151 5.915 1.00 86.69 87 ASP A CA 1
ATOM 700 C C . ASP A 1 87 ? 9.935 3.400 6.987 1.00 86.69 87 ASP A C 1
ATOM 702 O O . ASP A 1 87 ? 9.383 2.572 7.720 1.00 86.69 87 ASP A O 1
ATOM 706 N N . LEU A 1 88 ? 11.218 3.748 7.160 1.00 86.19 88 LEU A N 1
ATOM 707 C CA . LEU A 1 88 ? 12.065 3.184 8.218 1.00 86.19 88 LEU A CA 1
ATOM 708 C C . LEU A 1 88 ? 11.544 3.548 9.617 1.00 86.19 88 LEU A C 1
ATOM 710 O O . LEU A 1 88 ? 11.496 2.700 10.516 1.00 86.19 88 LEU A O 1
ATOM 714 N N . PHE A 1 89 ? 11.119 4.798 9.807 1.00 90.25 89 PHE A N 1
ATOM 715 C CA . PHE A 1 89 ? 10.480 5.240 11.043 1.00 90.25 89 PHE A CA 1
ATOM 716 C C . PHE A 1 89 ? 9.197 4.445 11.323 1.00 90.25 89 PHE A C 1
ATOM 718 O O . PHE A 1 89 ? 9.027 3.926 12.426 1.00 90.25 89 PHE A O 1
ATOM 725 N N . GLY A 1 90 ? 8.322 4.284 10.328 1.00 92.56 90 GLY A N 1
ATOM 726 C CA . GLY A 1 90 ? 7.079 3.522 10.444 1.00 92.56 90 GLY A CA 1
ATOM 727 C C . GLY A 1 90 ? 7.325 2.060 10.817 1.00 92.56 90 GLY A C 1
ATOM 728 O O . GLY A 1 90 ? 6.676 1.541 11.727 1.00 92.56 90 GLY A O 1
ATOM 729 N N . GLN A 1 91 ? 8.313 1.419 10.185 1.00 90.62 91 GLN A N 1
ATOM 730 C CA . GLN A 1 91 ? 8.747 0.063 10.534 1.00 90.62 91 GLN A CA 1
ATOM 731 C C . GLN A 1 91 ? 9.266 -0.015 11.977 1.00 90.62 91 GLN A C 1
ATOM 733 O O . GLN A 1 91 ? 8.903 -0.933 12.714 1.00 90.62 91 GLN A O 1
ATOM 738 N N . THR A 1 92 ? 10.057 0.970 12.411 1.00 92.25 92 THR A N 1
ATOM 739 C CA . THR A 1 92 ? 10.590 1.040 13.781 1.00 92.25 92 THR A CA 1
ATOM 740 C C . THR A 1 92 ? 9.472 1.188 14.814 1.00 92.25 92 THR A C 1
ATOM 742 O O . THR A 1 92 ? 9.461 0.479 15.820 1.00 92.25 92 THR A O 1
ATOM 745 N N . ILE A 1 93 ? 8.493 2.060 14.561 1.00 95.38 93 ILE A N 1
ATOM 746 C CA . ILE A 1 93 ? 7.319 2.229 15.427 1.00 95.38 93 ILE A CA 1
ATOM 747 C C . ILE A 1 93 ? 6.496 0.941 15.490 1.00 95.38 93 ILE A C 1
ATOM 749 O O . ILE A 1 93 ? 6.098 0.522 16.575 1.00 95.38 93 ILE A O 1
ATOM 753 N N . ALA A 1 94 ? 6.265 0.285 14.351 1.00 95.19 94 ALA A N 1
ATOM 754 C CA . ALA A 1 94 ? 5.527 -0.972 14.309 1.00 95.19 94 ALA A CA 1
ATOM 755 C C . ALA A 1 94 ? 6.229 -2.076 15.118 1.00 95.19 94 ALA A C 1
ATOM 757 O O . ALA A 1 94 ? 5.573 -2.816 15.852 1.00 95.19 94 ALA A O 1
ATOM 758 N N . GLU A 1 95 ? 7.558 -2.175 15.027 1.00 95.06 95 GLU A N 1
ATOM 759 C CA . GLU A 1 95 ? 8.346 -3.094 15.853 1.00 95.06 95 GLU A CA 1
ATOM 760 C C . GLU A 1 95 ? 8.190 -2.787 17.345 1.00 95.06 95 GLU A C 1
ATOM 762 O O . GLU A 1 95 ? 7.900 -3.687 18.131 1.00 95.06 95 GLU A O 1
ATOM 767 N N . GLN A 1 96 ? 8.282 -1.516 17.736 1.00 96.81 96 GLN A N 1
ATOM 768 C CA . GLN A 1 96 ? 8.123 -1.110 19.133 1.00 96.81 96 GLN A CA 1
ATOM 769 C C . GLN A 1 96 ? 6.717 -1.404 19.673 1.00 96.81 96 GLN A C 1
ATOM 771 O O . GLN A 1 96 ? 6.591 -1.932 20.774 1.00 96.81 96 GLN A O 1
ATOM 776 N N . LEU A 1 97 ? 5.657 -1.132 18.904 1.00 96.69 97 LEU A N 1
ATOM 777 C CA . LEU A 1 97 ? 4.279 -1.423 19.317 1.00 96.69 97 LEU A CA 1
ATOM 778 C C . LEU A 1 97 ? 4.041 -2.923 19.530 1.00 96.69 97 LEU A C 1
ATOM 780 O O . LEU A 1 97 ? 3.336 -3.296 20.466 1.00 96.69 97 LEU A O 1
ATOM 784 N N . ARG A 1 98 ? 4.659 -3.787 18.711 1.00 96.44 98 ARG A N 1
ATOM 785 C CA . ARG A 1 98 ? 4.575 -5.251 18.861 1.00 96.44 98 ARG A CA 1
ATOM 786 C C . ARG A 1 98 ? 5.212 -5.764 20.152 1.00 96.44 98 ARG A C 1
ATOM 788 O O . ARG A 1 98 ? 4.810 -6.816 20.639 1.00 96.44 98 ARG A O 1
ATOM 795 N N . GLN A 1 99 ? 6.180 -5.033 20.704 1.00 95.19 99 GLN A N 1
ATOM 796 C CA . GLN A 1 99 ? 6.852 -5.385 21.958 1.00 95.19 99 GLN A CA 1
ATOM 797 C C . GLN A 1 99 ? 6.093 -4.905 23.207 1.00 95.19 99 GLN A C 1
ATOM 799 O O . GLN A 1 99 ? 6.480 -5.239 24.327 1.00 95.19 99 GLN A O 1
ATOM 804 N N . LEU A 1 100 ? 5.006 -4.143 23.042 1.00 95.31 100 LEU A N 1
ATOM 805 C CA . LEU A 1 100 ? 4.181 -3.658 24.146 1.00 95.31 100 LEU A CA 1
ATOM 806 C C . LEU A 1 100 ? 2.986 -4.589 24.417 1.00 95.31 100 LEU A C 1
ATOM 808 O O . LEU A 1 100 ? 2.469 -5.232 23.502 1.00 95.31 100 LEU A O 1
ATOM 812 N N . PRO A 1 101 ? 2.468 -4.624 25.660 1.00 97.94 101 PRO A N 1
ATOM 813 C CA . PRO A 1 101 ? 1.172 -5.230 25.944 1.00 97.94 101 PRO A CA 1
ATOM 814 C C . PRO A 1 101 ? 0.073 -4.615 25.071 1.00 97.94 101 PRO A C 1
ATOM 816 O O . PRO A 1 101 ? 0.036 -3.396 24.903 1.00 97.94 101 PRO A O 1
ATOM 819 N N . LEU A 1 102 ? -0.852 -5.442 24.572 1.00 96.25 102 LEU A N 1
ATOM 820 C CA . LEU A 1 102 ? -1.852 -5.044 23.570 1.00 96.25 102 LEU A CA 1
ATOM 821 C C . LEU A 1 102 ? -2.605 -3.753 23.932 1.00 96.25 102 LEU A C 1
ATOM 823 O O . LEU A 1 102 ? -2.748 -2.863 23.100 1.00 96.25 102 LEU A O 1
ATOM 827 N N . GLU A 1 103 ? -3.053 -3.619 25.181 1.00 97.12 103 GLU A N 1
ATOM 828 C CA . GLU A 1 103 ? -3.773 -2.422 25.630 1.00 97.12 103 GLU A CA 1
ATOM 829 C C . GLU A 1 103 ? -2.913 -1.148 25.531 1.00 97.12 103 GLU A C 1
ATOM 831 O O . GLU A 1 103 ? -3.398 -0.085 25.142 1.00 97.12 103 GLU A O 1
ATOM 836 N N . ILE A 1 104 ? -1.623 -1.252 25.860 1.00 96.31 104 ILE A N 1
ATOM 837 C CA . ILE A 1 104 ? -0.670 -0.139 25.801 1.00 96.31 104 ILE A CA 1
ATOM 838 C C . ILE A 1 104 ? -0.320 0.173 24.344 1.00 96.31 104 ILE A C 1
ATOM 840 O O . ILE A 1 104 ? -0.263 1.349 23.977 1.00 96.31 104 ILE A O 1
ATOM 844 N N . ALA A 1 105 ? -0.147 -0.854 23.508 1.00 97.31 105 ALA A N 1
ATOM 845 C CA . ALA A 1 105 ? 0.110 -0.699 22.081 1.00 97.31 105 ALA A CA 1
ATOM 846 C C . ALA A 1 105 ? -1.023 0.082 21.398 1.00 97.31 105 ALA A C 1
ATOM 848 O O . ALA A 1 105 ? -0.757 1.092 20.755 1.00 97.31 105 ALA A O 1
ATOM 849 N N . LEU A 1 106 ? -2.286 -0.296 21.633 1.00 97.19 106 LEU A N 1
ATOM 850 C CA . LEU A 1 106 ? -3.454 0.372 21.043 1.00 97.19 106 LEU A CA 1
ATOM 851 C C . LEU A 1 106 ? -3.606 1.829 21.509 1.00 97.19 106 LEU A C 1
ATOM 853 O O . LEU A 1 106 ? -3.902 2.717 20.710 1.00 97.19 106 LEU A O 1
ATOM 857 N N . LYS A 1 107 ? -3.372 2.105 22.801 1.00 97.44 107 LYS A N 1
ATOM 858 C CA . LYS A 1 107 ? -3.377 3.486 23.321 1.00 97.44 107 LYS A CA 1
ATOM 859 C C . LYS A 1 107 ? -2.274 4.333 22.680 1.00 97.44 107 LYS A C 1
ATOM 861 O O . LYS A 1 107 ? -2.504 5.494 22.342 1.00 97.44 107 LYS A O 1
ATOM 866 N N . THR A 1 108 ? -1.084 3.756 22.521 1.00 96.94 108 THR A N 1
ATOM 867 C CA . THR A 1 108 ? 0.074 4.426 21.912 1.00 96.94 108 THR A CA 1
ATOM 868 C C . THR A 1 108 ? -0.149 4.672 20.420 1.00 96.94 108 THR A C 1
ATOM 870 O O . THR A 1 108 ? 0.099 5.778 19.941 1.00 96.94 108 THR A O 1
ATOM 873 N N . GLU A 1 109 ? -0.692 3.690 19.701 1.00 96.94 109 GLU A N 1
ATOM 874 C CA . GLU A 1 109 ? -1.069 3.805 18.290 1.00 96.94 109 GLU A CA 1
ATOM 875 C C . GLU A 1 109 ? -2.034 4.977 18.066 1.00 96.94 109 GLU A C 1
ATOM 877 O O . GLU A 1 109 ? -1.769 5.853 17.238 1.00 96.94 109 GLU A O 1
ATOM 882 N N . GLU A 1 110 ? -3.113 5.062 18.850 1.00 97.69 110 GLU A N 1
ATOM 883 C CA . GLU A 1 110 ? -4.089 6.145 18.702 1.00 97.69 110 GLU A CA 1
ATOM 884 C C . GLU A 1 110 ? -3.475 7.521 19.008 1.00 97.69 110 GLU A C 1
ATOM 886 O O . GLU A 1 110 ? -3.795 8.509 18.342 1.00 97.69 110 GLU A O 1
ATOM 891 N N . MET A 1 111 ? -2.535 7.610 19.954 1.00 97.62 111 MET A N 1
ATOM 892 C CA . MET A 1 111 ? -1.813 8.855 20.239 1.00 97.62 111 MET A CA 1
ATOM 893 C C . MET A 1 111 ? -0.971 9.324 19.041 1.00 97.62 111 MET A C 1
ATOM 895 O O . MET A 1 111 ? -1.001 10.511 18.681 1.00 97.62 111 MET A O 1
ATOM 899 N N . ILE A 1 112 ? -0.247 8.400 18.402 1.00 96.94 112 ILE A N 1
ATOM 900 C CA . ILE A 1 112 ? 0.569 8.676 17.213 1.00 96.94 112 ILE A CA 1
ATOM 901 C C . ILE A 1 112 ? -0.338 9.137 16.066 1.00 96.94 112 ILE A C 1
ATOM 903 O O . ILE A 1 112 ? -0.135 10.218 15.502 1.00 96.94 112 ILE A O 1
ATOM 907 N N . LEU A 1 113 ? -1.399 8.379 15.775 1.00 95.81 113 LEU A N 1
ATOM 908 C CA . LEU A 1 113 ? -2.348 8.705 14.710 1.00 95.81 113 LEU A CA 1
ATOM 909 C C . LEU A 1 113 ? -3.054 10.045 14.955 1.00 95.81 113 LEU A C 1
ATOM 911 O O . LEU A 1 113 ? -3.182 10.851 14.030 1.00 95.81 113 LEU A O 1
ATOM 915 N N . SER A 1 114 ? -3.469 10.332 16.191 1.00 97.50 114 SER A N 1
ATOM 916 C CA . SER A 1 114 ? -4.079 11.612 16.576 1.00 97.50 114 SER A CA 1
ATOM 917 C C . SER A 1 114 ? -3.159 12.794 16.275 1.00 97.50 114 SER A C 1
ATOM 919 O O . SER A 1 114 ? -3.597 13.815 15.736 1.00 97.50 114 SER A O 1
ATOM 921 N N . THR A 1 115 ? -1.866 12.650 16.561 1.00 97.44 115 THR A N 1
ATOM 922 C CA . THR A 1 115 ? -0.867 13.691 16.300 1.00 97.44 115 THR A CA 1
ATOM 923 C C . THR A 1 115 ? -0.719 13.956 14.802 1.00 97.44 115 THR A C 1
ATOM 925 O O . THR A 1 115 ? -0.815 15.110 14.374 1.00 97.44 115 THR A O 1
ATOM 928 N N . VAL A 1 116 ? -0.586 12.905 13.986 1.00 95.81 116 VAL A N 1
ATOM 929 C CA . VAL A 1 116 ? -0.494 13.030 12.520 1.00 95.81 116 VAL A CA 1
ATOM 930 C C . VAL A 1 116 ? -1.767 13.657 11.940 1.00 95.81 116 VAL A C 1
ATOM 932 O O . VAL A 1 116 ? -1.695 14.601 11.151 1.00 95.81 116 VAL A O 1
ATOM 935 N N . ARG A 1 117 ? -2.950 13.198 12.374 1.00 96.88 117 ARG A N 1
ATOM 936 C CA . ARG A 1 117 ? -4.251 13.755 11.958 1.00 96.88 117 ARG A CA 1
ATOM 937 C C . ARG A 1 117 ? -4.343 15.253 12.266 1.00 96.88 117 ARG A C 1
ATOM 939 O O . ARG A 1 117 ? -4.728 16.028 11.391 1.00 96.88 117 ARG A O 1
ATOM 946 N N . LYS A 1 118 ? -3.944 15.682 13.471 1.00 96.81 118 LYS A N 1
ATOM 947 C CA . LYS A 1 118 ? -3.938 17.102 13.873 1.00 96.81 118 LYS A CA 1
ATOM 948 C C . LYS A 1 118 ? -3.064 17.957 12.956 1.00 96.81 118 LYS A C 1
ATOM 950 O O . LYS A 1 118 ? -3.515 19.017 12.522 1.00 96.81 118 LYS A O 1
ATOM 955 N N . GLN A 1 119 ? -1.855 17.499 12.627 1.00 95.25 119 GLN A N 1
ATOM 956 C CA . GLN A 1 119 ? -0.967 18.238 11.723 1.00 95.25 119 GLN A CA 1
ATOM 957 C C . GLN A 1 119 ? -1.544 18.331 10.305 1.00 95.25 119 GLN A C 1
ATOM 959 O O . GLN A 1 119 ? -1.558 19.414 9.721 1.00 95.25 119 GLN A O 1
ATOM 964 N N . ARG A 1 120 ? -2.122 17.239 9.783 1.00 94.44 120 ARG A N 1
ATOM 965 C CA . ARG A 1 120 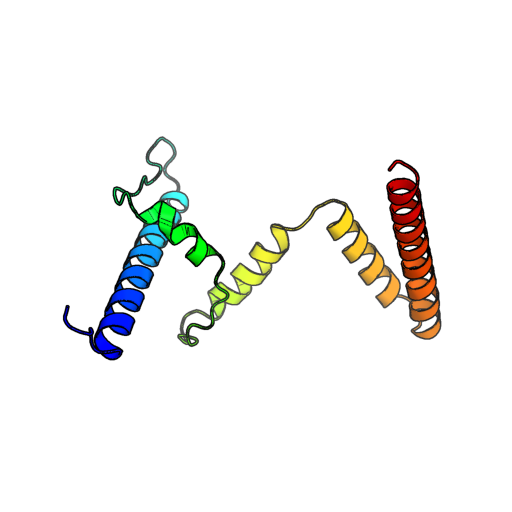? -2.783 17.236 8.465 1.00 94.44 120 ARG A CA 1
ATOM 966 C C . ARG A 1 120 ? -3.951 18.223 8.398 1.00 94.44 120 ARG A C 1
ATOM 968 O O . ARG A 1 120 ? -4.060 18.976 7.435 1.00 94.44 120 ARG A O 1
ATOM 975 N N . ILE A 1 121 ? -4.792 18.264 9.434 1.00 94.19 121 ILE A N 1
ATOM 976 C CA . ILE A 1 121 ? -5.917 19.210 9.513 1.00 94.19 121 ILE A CA 1
ATOM 977 C C . ILE A 1 121 ? -5.414 20.656 9.592 1.00 94.19 121 ILE A C 1
ATOM 979 O O . ILE A 1 121 ? -5.976 21.535 8.941 1.00 94.19 121 ILE A O 1
ATOM 983 N N . LYS A 1 122 ? -4.364 20.922 10.380 1.00 95.31 122 LYS A N 1
ATOM 984 C CA . LYS A 1 122 ? -3.772 22.263 10.494 1.00 95.31 122 LYS A CA 1
ATOM 985 C C . LYS A 1 122 ? -3.274 22.766 9.139 1.00 95.31 122 LYS A C 1
ATOM 987 O O . LYS A 1 122 ? -3.574 23.901 8.781 1.00 95.31 122 LYS A O 1
ATOM 992 N N . LEU A 1 123 ? -2.576 21.917 8.387 1.00 92.31 123 LEU A N 1
ATOM 993 C CA . LEU A 1 123 ? -2.082 22.258 7.055 1.00 92.31 123 LEU A CA 1
ATOM 994 C C . LEU A 1 123 ? -3.233 22.550 6.081 1.00 92.31 123 LEU A C 1
ATOM 996 O O . LEU A 1 123 ? -3.217 23.576 5.405 1.00 92.31 123 LEU A O 1
ATOM 1000 N N . ALA A 1 124 ? -4.269 21.705 6.070 1.00 90.06 124 ALA A N 1
ATOM 1001 C CA . ALA A 1 124 ? -5.442 21.910 5.220 1.00 90.06 124 ALA A CA 1
ATOM 1002 C C . ALA A 1 124 ? -6.137 23.258 5.501 1.00 90.06 124 ALA A C 1
ATOM 1004 O O . ALA A 1 124 ? -6.496 23.974 4.572 1.00 90.06 124 ALA A O 1
ATOM 1005 N N . LYS A 1 125 ? -6.257 23.650 6.778 1.00 89.31 125 LYS A N 1
ATOM 1006 C CA . LYS A 1 125 ? -6.836 24.947 7.178 1.00 89.31 125 LYS A CA 1
ATOM 1007 C C . LYS A 1 125 ? -5.990 26.156 6.766 1.00 89.31 125 LYS A C 1
ATOM 1009 O O . LYS A 1 125 ? -6.534 27.233 6.561 1.00 89.31 125 LYS A O 1
ATOM 1014 N N . GLN A 1 126 ? -4.669 26.014 6.680 1.00 81.19 126 GLN A N 1
ATOM 1015 C CA . GLN A 1 126 ? -3.782 27.101 6.246 1.00 81.19 126 GLN A CA 1
ATOM 1016 C C . GLN A 1 126 ? -3.870 27.334 4.732 1.00 81.19 126 GLN A C 1
ATOM 1018 O O . GLN A 1 126 ? -3.812 28.475 4.279 1.00 81.19 126 GLN A O 1
ATOM 1023 N N . GLN A 1 127 ? -4.080 26.270 3.955 1.00 73.06 127 GLN A N 1
ATOM 1024 C CA . GLN A 1 127 ? -4.255 26.358 2.503 1.00 73.06 127 GLN A CA 1
ATOM 1025 C C . GLN A 1 127 ? -5.569 27.053 2.117 1.00 73.06 127 GLN A C 1
ATOM 1027 O O . GLN A 1 127 ? -5.591 27.812 1.155 1.00 73.06 127 GLN A O 1
ATOM 1032 N N . THR A 1 128 ? -6.639 26.867 2.897 1.00 71.12 128 THR A N 1
ATOM 1033 C CA . THR A 1 128 ? -7.941 27.512 2.649 1.00 71.12 128 THR A CA 1
ATOM 1034 C C . THR A 1 128 ? -7.989 28.999 3.003 1.00 71.12 128 THR A C 1
ATOM 1036 O O . THR A 1 128 ? -8.877 29.689 2.528 1.00 71.12 128 THR A O 1
ATOM 1039 N N . SER A 1 129 ? -7.066 29.503 3.829 1.00 58.41 129 SER A N 1
ATOM 1040 C CA . SER A 1 129 ? -7.025 30.919 4.246 1.00 58.41 129 SER A CA 1
ATOM 1041 C C . SER A 1 129 ? -6.125 31.799 3.369 1.00 58.41 129 SER A C 1
ATOM 1043 O O . SER A 1 129 ? -5.982 32.985 3.649 1.00 58.41 129 SER A O 1
ATOM 1045 N N . THR A 1 130 ? -5.478 31.218 2.352 1.00 55.66 130 THR A N 1
ATOM 1046 C CA . THR A 1 130 ? -4.577 31.927 1.421 1.00 55.66 130 THR A CA 1
ATOM 1047 C C . THR A 1 130 ? -5.199 32.070 0.018 1.00 55.66 130 THR A C 1
ATOM 1049 O O . THR A 1 130 ? -4.499 32.408 -0.933 1.00 55.66 130 THR A O 1
ATOM 1052 N N . GLN A 1 131 ? -6.504 31.801 -0.117 1.00 44.56 131 GLN A N 1
ATOM 1053 C CA . GLN A 1 131 ? -7.313 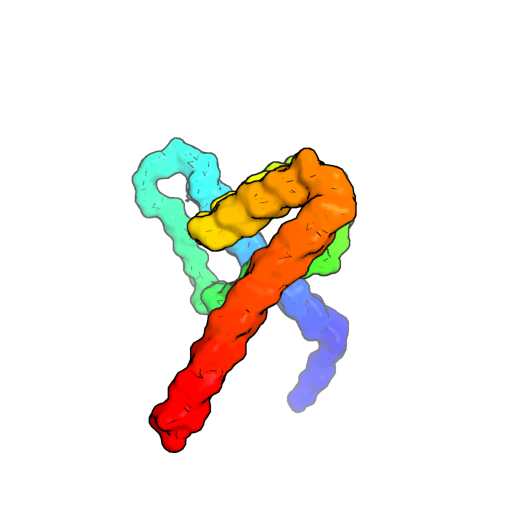32.059 -1.316 1.00 44.56 131 GLN A CA 1
ATOM 1054 C C . GLN A 1 131 ? -8.374 33.116 -1.026 1.00 44.56 131 GLN A C 1
ATOM 1056 O O . GLN A 1 131 ? -8.910 33.103 0.106 1.00 44.56 131 GLN A O 1
#

Secondary structure (DSSP, 8-state):
-----HHHHHHHHHHHHHHHHHHHHHHHHHHHS---SS-----S-TTGGGGGGGGG----S---TT-HHHHHHHHHHHTTS---HHHHHHHHHHHHHHTS-HHHHHHHHHHHHHHHHHHHHHHHHHHHT--

Radius of gyration: 23.94 Å; chains: 1; bounding box: 47×56×68 Å

pLDDT: mean 75.45, std 17.94, range [42.94, 97.94]

Sequence (131 aa):
MEMQCVKEVVGKIRSLRNTYNNELLKAKKSNTTGMATNDLYISKIPWLCHLDFLKNIDSYTRENTENMAVDALEKVATQHFLNDEFDLFGQTIAEQLRQLPLEIALKTEEMILSTVRKQRIKLAKQQTSTQ

Foldseek 3Di:
DDDPPPVVVVVVVVVVLVVLVVLVVVQVVVVPPPDDDDDRDDDPDPCSVVCCVVVPDPCPPDDPPPCPVVVVVVVVVVVPPPDDPVNVVVVVLVVVLVVDDVVVSVVVVVVVVVVVVVVVVVVVVVVVVVD